Protein AF-A0A822HLX5-F1 (afdb_monomer_lite)

Secondary structure (DSSP, 8-state):
----S-S-HHHHHTT-SS--TT-S-SGGG-SS--TTT-HHHHHHHHHHHHHHHTT------------SS--S--------TTSSS--HHHHHHHHHHHHHHTT-

Foldseek 3Di:
DDDDPDLAPQCVVVVHPADHPLPDGVVVCLVPDDCVRRVSSVVVVVVVVVCVVVVNDDLDDDDDDDDDPDDDDDDDAPFVVVDPDGPVVRVVSRCPVVVVVVVD

pLDDT: mean 90.32, std 8.74, range [55.44, 97.12]

Structure (mmCIF, N/CA/C/O backbone):
data_AF-A0A822HLX5-F1
#
_entry.id   AF-A0A822HLX5-F1
#
loop_
_atom_site.group_PDB
_atom_site.id
_atom_site.type_symbol
_atom_site.label_atom_id
_atom_site.label_alt_id
_atom_site.label_comp_id
_atom_site.label_asym_id
_atom_site.label_entity_id
_atom_site.label_seq_id
_atom_site.pdbx_PDB_ins_code
_atom_site.Cartn_x
_atom_site.Cartn_y
_atom_site.Cartn_z
_atom_site.occupancy
_atom_site.B_iso_or_equiv
_atom_site.auth_seq_id
_atom_site.auth_comp_id
_atom_site.auth_asym_id
_atom_site.auth_atom_id
_atom_site.pdbx_PDB_model_num
ATOM 1 N N . PHE A 1 1 ? -14.825 1.430 2.752 1.00 89.12 1 PHE A N 1
ATOM 2 C CA . PHE A 1 1 ? -13.491 1.003 2.276 1.00 89.12 1 PHE A CA 1
ATOM 3 C C . PHE A 1 1 ? -12.865 2.103 1.434 1.00 89.12 1 PHE A C 1
ATOM 5 O O . PHE A 1 1 ? -13.598 2.832 0.773 1.00 89.12 1 PHE A O 1
ATOM 12 N N . LYS A 1 2 ? -11.538 2.250 1.476 1.00 94.06 2 LYS A N 1
ATOM 13 C CA . LYS A 1 2 ? -10.775 3.160 0.609 1.00 94.06 2 LYS A CA 1
ATOM 14 C C . LYS A 1 2 ? -9.723 2.328 -0.119 1.00 94.06 2 LYS A C 1
ATOM 16 O O . LYS A 1 2 ? -9.079 1.499 0.515 1.00 94.06 2 LYS A O 1
ATOM 21 N N . ILE A 1 3 ? -9.587 2.522 -1.428 1.00 95.31 3 ILE A N 1
ATOM 22 C CA . ILE A 1 3 ? -8.659 1.767 -2.277 1.00 95.31 3 ILE A CA 1
ATOM 23 C C . ILE A 1 3 ? -7.794 2.774 -3.028 1.00 95.31 3 ILE A C 1
ATOM 25 O O . ILE A 1 3 ? -8.319 3.685 -3.663 1.00 95.31 3 ILE A O 1
ATOM 29 N N . VAL A 1 4 ? -6.476 2.596 -2.955 1.00 96.00 4 VAL A N 1
ATOM 30 C CA . VAL A 1 4 ? -5.511 3.308 -3.797 1.00 96.00 4 VAL A CA 1
ATOM 31 C C . VAL A 1 4 ? -5.028 2.305 -4.843 1.00 96.00 4 VAL A C 1
ATOM 33 O O . VAL A 1 4 ? -4.246 1.423 -4.496 1.00 96.00 4 VAL A O 1
ATOM 36 N N . PRO A 1 5 ? -5.506 2.379 -6.099 1.00 95.75 5 PRO A N 1
ATOM 37 C CA . PRO A 1 5 ? -5.224 1.344 -7.095 1.00 95.75 5 PRO A CA 1
ATOM 38 C C . PRO A 1 5 ? -3.744 1.288 -7.491 1.00 95.75 5 PRO A C 1
ATOM 40 O O . PRO A 1 5 ? -3.263 0.250 -7.931 1.00 95.75 5 PRO A O 1
ATOM 43 N N . MET A 1 6 ? -3.015 2.397 -7.343 1.00 95.69 6 MET A N 1
ATOM 44 C CA . MET A 1 6 ? -1.607 2.485 -7.705 1.00 95.69 6 MET A CA 1
ATOM 45 C C . MET A 1 6 ? -0.894 3.539 -6.859 1.00 95.69 6 MET A C 1
ATOM 47 O O . MET A 1 6 ? -1.288 4.703 -6.843 1.00 95.69 6 MET A O 1
ATOM 51 N N . LEU A 1 7 ? 0.176 3.128 -6.174 1.00 95.75 7 LEU A N 1
ATOM 52 C CA . LEU A 1 7 ? 0.971 4.001 -5.303 1.00 95.75 7 LEU A CA 1
ATOM 53 C C . LEU A 1 7 ? 2.237 4.553 -5.987 1.00 95.75 7 LEU A C 1
ATOM 55 O O . LEU A 1 7 ? 2.748 5.592 -5.570 1.00 95.75 7 LEU A O 1
ATOM 59 N N . ASN A 1 8 ? 2.728 3.866 -7.028 1.00 96.31 8 ASN A N 1
ATOM 60 C CA . ASN A 1 8 ? 3.943 4.196 -7.790 1.00 96.31 8 ASN A CA 1
ATOM 61 C C . ASN A 1 8 ? 3.660 4.414 -9.295 1.00 96.31 8 ASN A C 1
ATOM 63 O O . ASN A 1 8 ? 4.180 3.658 -10.120 1.00 96.31 8 ASN A O 1
ATOM 67 N N . PRO A 1 9 ? 2.793 5.363 -9.688 1.00 95.88 9 PRO A N 1
ATOM 68 C CA . PRO A 1 9 ? 2.442 5.534 -11.098 1.00 95.88 9 PRO A CA 1
ATOM 69 C C . PRO A 1 9 ? 3.637 5.927 -11.969 1.00 95.88 9 PRO A C 1
ATOM 71 O O . PRO A 1 9 ? 3.781 5.430 -13.081 1.00 95.88 9 PRO A O 1
ATOM 74 N N . ASP A 1 10 ? 4.527 6.766 -11.452 1.00 95.31 10 ASP A N 1
ATOM 75 C CA . ASP A 1 10 ? 5.725 7.224 -12.143 1.00 95.31 10 ASP A CA 1
ATOM 76 C C . ASP A 1 10 ? 6.715 6.084 -12.392 1.00 95.31 10 ASP A C 1
ATOM 78 O O . ASP A 1 10 ? 7.155 5.905 -13.526 1.00 95.31 10 ASP A O 1
ATOM 82 N N . GLY A 1 11 ? 7.008 5.267 -11.372 1.00 96.56 11 GLY A N 1
ATOM 83 C CA . GLY A 1 11 ? 7.860 4.092 -11.538 1.00 96.56 11 GLY A CA 1
ATOM 84 C C . GLY A 1 11 ? 7.285 3.085 -12.539 1.00 96.56 11 GLY A C 1
ATOM 85 O O . GLY A 1 11 ? 8.027 2.560 -13.364 1.00 96.56 11 GLY A O 1
ATOM 86 N N . VAL A 1 12 ? 5.967 2.860 -12.525 1.00 96.25 12 VAL A N 1
ATOM 87 C CA . VAL A 1 12 ? 5.304 1.952 -13.479 1.00 96.25 12 VAL A CA 1
ATOM 88 C C . VAL A 1 12 ? 5.446 2.450 -14.917 1.00 96.25 12 VAL A C 1
ATOM 90 O O . VAL A 1 12 ? 5.828 1.667 -15.784 1.00 96.25 12 VAL A O 1
ATOM 93 N N . ILE A 1 13 ? 5.190 3.738 -15.173 1.00 97.12 13 ILE A N 1
ATOM 94 C CA . ILE A 1 13 ? 5.256 4.325 -16.524 1.00 97.12 13 ILE A CA 1
ATOM 95 C C . ILE A 1 13 ? 6.638 4.132 -17.159 1.00 97.12 13 ILE A C 1
ATOM 97 O O . ILE A 1 13 ? 6.729 3.848 -18.350 1.00 97.12 13 ILE A O 1
ATOM 101 N N . ILE A 1 14 ? 7.711 4.253 -16.375 1.00 97.00 14 ILE A N 1
ATOM 102 C CA . ILE A 1 14 ? 9.083 4.107 -16.882 1.00 97.00 14 ILE A CA 1
ATOM 103 C C . ILE A 1 14 ? 9.608 2.665 -16.856 1.00 97.00 14 ILE A C 1
ATOM 105 O O . ILE A 1 14 ? 10.765 2.431 -17.197 1.00 97.00 14 ILE A O 1
ATOM 109 N N . GLY A 1 15 ? 8.790 1.698 -16.432 1.00 96.25 15 GLY A N 1
ATOM 110 C CA . GLY A 1 15 ? 9.197 0.296 -16.327 1.00 96.25 15 GLY A CA 1
ATOM 111 C C . GLY A 1 15 ? 10.118 -0.004 -15.140 1.00 96.25 15 GLY A C 1
ATOM 112 O O . GLY A 1 15 ? 10.826 -1.012 -15.145 1.00 96.25 15 GLY A O 1
ATOM 113 N N . ASN A 1 16 ? 10.124 0.837 -14.103 1.00 96.44 16 ASN A N 1
ATOM 114 C CA . ASN A 1 16 ? 10.871 0.551 -12.885 1.00 96.44 16 ASN A CA 1
ATOM 115 C C . ASN A 1 16 ? 10.216 -0.582 -12.095 1.00 96.44 16 ASN A C 1
ATOM 117 O O . ASN A 1 16 ? 9.037 -0.545 -11.754 1.00 96.44 16 ASN A O 1
ATOM 121 N N . TYR A 1 17 ? 11.043 -1.542 -11.687 1.00 93.25 17 TYR A N 1
ATOM 122 C CA . TYR A 1 17 ? 10.597 -2.678 -10.884 1.00 93.25 17 TYR A CA 1
ATOM 123 C C . TYR A 1 17 ? 10.218 -2.307 -9.436 1.00 93.25 17 TYR A C 1
ATOM 125 O O . TYR A 1 17 ? 9.279 -2.872 -8.883 1.00 93.25 17 TYR A O 1
ATOM 133 N N . ARG A 1 18 ? 10.962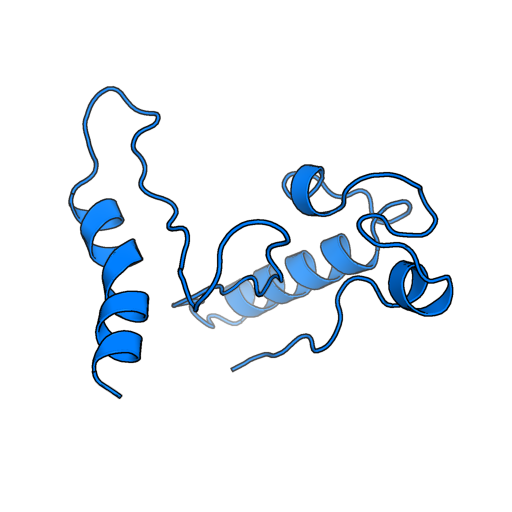 -1.395 -8.786 1.00 95.19 18 ARG A N 1
ATOM 134 C CA . ARG A 1 18 ? 10.871 -1.175 -7.323 1.00 95.19 18 ARG A CA 1
ATOM 135 C C . ARG A 1 18 ? 10.669 0.274 -6.895 1.00 95.19 18 ARG A C 1
ATOM 137 O O . ARG A 1 18 ? 9.935 0.529 -5.945 1.00 95.19 18 ARG A O 1
ATOM 144 N N . CYS A 1 19 ? 11.363 1.209 -7.536 1.00 95.44 19 CYS A N 1
ATOM 145 C CA . CYS A 1 19 ? 11.448 2.590 -7.067 1.00 95.44 19 CYS A CA 1
ATOM 146 C C . CYS A 1 19 ? 10.669 3.562 -7.975 1.00 95.44 19 CYS A C 1
ATOM 148 O O . CYS A 1 19 ? 10.574 3.319 -9.180 1.00 95.44 19 CYS A O 1
ATOM 150 N N . PRO A 1 20 ? 10.152 4.675 -7.423 1.00 94.50 20 PRO A N 1
ATOM 151 C CA . PRO A 1 20 ? 9.698 5.836 -8.192 1.00 94.50 20 PRO A CA 1
ATOM 152 C C . PRO A 1 20 ? 10.879 6.537 -8.886 1.00 94.50 20 PRO A C 1
ATOM 154 O O . PRO A 1 20 ? 12.039 6.135 -8.728 1.00 94.50 20 PRO A O 1
ATOM 157 N N . LEU A 1 21 ? 10.607 7.636 -9.592 1.00 93.88 21 LEU A N 1
ATOM 158 C CA . LEU A 1 21 ? 11.614 8.455 -10.287 1.00 93.88 21 LEU A CA 1
ATOM 159 C C . LEU A 1 21 ? 12.711 9.003 -9.368 1.00 93.88 21 LEU A C 1
ATOM 161 O O . LEU A 1 21 ? 13.817 9.288 -9.815 1.00 93.88 21 LEU A O 1
ATOM 165 N N . THR A 1 22 ? 12.440 9.116 -8.068 1.00 92.44 22 THR A N 1
ATOM 166 C CA . THR A 1 22 ? 13.443 9.550 -7.084 1.00 92.44 22 THR A CA 1
ATOM 167 C C . THR A 1 22 ? 14.503 8.487 -6.781 1.00 92.44 22 THR A C 1
ATOM 169 O O . THR A 1 22 ? 15.443 8.762 -6.034 1.00 92.44 22 THR A O 1
ATOM 172 N N . GLY A 1 23 ? 14.354 7.266 -7.309 1.00 94.00 23 GLY A N 1
ATOM 173 C CA . GLY A 1 23 ? 15.304 6.163 -7.142 1.00 94.00 23 GLY A CA 1
ATOM 174 C C . GLY A 1 23 ? 15.335 5.552 -5.737 1.00 94.00 23 GLY A C 1
ATOM 175 O O . GLY A 1 23 ? 16.112 4.633 -5.483 1.00 94.00 23 GLY A O 1
ATOM 176 N N . LYS A 1 24 ? 14.491 6.023 -4.811 1.00 93.81 24 LYS A N 1
ATOM 177 C CA . LYS A 1 24 ? 14.458 5.567 -3.415 1.00 93.81 24 LYS A CA 1
ATOM 178 C C . LYS A 1 24 ? 13.221 4.729 -3.128 1.00 93.81 24 LYS A C 1
ATOM 180 O O . LYS A 1 24 ? 12.111 5.106 -3.480 1.00 93.81 24 LYS A O 1
ATOM 185 N N . ASP A 1 25 ? 13.411 3.622 -2.420 1.00 94.12 25 ASP A N 1
ATOM 186 C CA . ASP A 1 25 ? 12.330 2.710 -2.045 1.00 94.12 25 ASP A CA 1
ATOM 187 C C . ASP A 1 25 ? 11.300 3.404 -1.136 1.00 94.12 25 ASP A C 1
ATOM 189 O O . ASP A 1 25 ? 11.611 3.822 -0.015 1.00 94.12 25 ASP A O 1
ATOM 193 N N . MET A 1 26 ? 10.059 3.506 -1.612 1.00 93.19 26 MET A N 1
ATOM 194 C CA . MET A 1 26 ? 8.964 4.150 -0.886 1.00 93.19 26 MET A CA 1
ATOM 195 C C . MET A 1 26 ? 8.561 3.402 0.385 1.00 93.19 26 MET A C 1
ATOM 197 O O . MET A 1 26 ? 8.297 4.039 1.406 1.00 93.19 26 MET A O 1
ATOM 201 N N . ASN A 1 27 ? 8.566 2.067 0.361 1.00 93.62 27 ASN A N 1
ATOM 202 C CA . ASN A 1 27 ? 8.181 1.246 1.509 1.00 93.62 27 ASN A CA 1
ATOM 203 C C . ASN A 1 27 ? 9.225 1.349 2.638 1.00 93.62 27 ASN A C 1
ATOM 205 O O . ASN A 1 27 ? 8.913 1.243 3.821 1.00 93.62 27 ASN A O 1
ATOM 209 N N . ARG A 1 28 ? 10.485 1.652 2.300 1.00 93.75 28 ARG A N 1
ATOM 210 C CA . ARG A 1 28 ? 11.539 1.959 3.290 1.00 93.75 28 ARG A CA 1
ATOM 211 C C . ARG A 1 28 ? 11.494 3.395 3.819 1.00 93.75 28 ARG A C 1
ATOM 213 O O . ARG A 1 28 ? 12.137 3.689 4.821 1.00 93.75 28 ARG A O 1
ATOM 220 N N . ASN A 1 29 ? 10.712 4.274 3.195 1.00 92.25 29 ASN A N 1
ATOM 221 C CA . ASN A 1 29 ? 10.552 5.679 3.584 1.00 92.25 29 ASN A CA 1
ATOM 222 C C . ASN A 1 29 ? 9.131 6.001 4.088 1.00 92.25 29 ASN A C 1
ATOM 224 O O . ASN A 1 29 ? 8.738 7.164 4.173 1.00 92.25 29 ASN A O 1
ATOM 228 N N . PHE A 1 30 ? 8.370 4.976 4.481 1.00 92.19 30 PHE A N 1
ATOM 229 C CA . PHE A 1 30 ? 6.982 5.118 4.918 1.00 92.19 30 PHE A CA 1
ATOM 230 C C . PHE A 1 30 ? 6.822 5.804 6.287 1.00 92.19 30 PHE A C 1
ATOM 232 O O . PHE A 1 30 ? 5.822 6.478 6.547 1.00 92.19 30 PHE A O 1
ATOM 239 N N . ARG A 1 31 ? 7.799 5.668 7.196 1.00 90.81 31 ARG A N 1
ATOM 240 C CA . ARG A 1 31 ? 7.692 6.208 8.566 1.00 90.81 31 ARG A CA 1
ATOM 241 C C . ARG A 1 31 ? 7.628 7.739 8.580 1.00 90.81 31 ARG A C 1
ATOM 243 O O . ARG A 1 31 ? 6.724 8.299 9.196 1.00 90.81 31 ARG A O 1
ATOM 250 N N . HIS A 1 32 ? 8.515 8.399 7.839 1.00 90.62 32 HIS A N 1
ATOM 251 C CA . HIS A 1 32 ? 8.612 9.861 7.774 1.00 90.62 32 HIS A CA 1
ATOM 252 C C . HIS A 1 32 ? 8.755 10.332 6.314 1.00 90.62 32 HIS A C 1
ATOM 254 O O . HIS A 1 32 ? 9.839 10.763 5.908 1.00 90.62 32 HIS A O 1
ATOM 260 N N . PRO A 1 33 ? 7.694 10.223 5.491 1.00 91.88 33 PRO A N 1
ATOM 261 C CA . PRO A 1 33 ? 7.775 10.600 4.089 1.00 91.88 33 PRO A CA 1
ATOM 262 C C . PRO A 1 33 ? 7.890 12.120 3.962 1.00 91.88 33 PRO A C 1
ATOM 264 O O . PRO A 1 33 ? 7.153 12.877 4.594 1.00 91.88 33 PRO A O 1
ATOM 267 N N . ARG A 1 34 ? 8.803 12.579 3.106 1.00 92.44 34 ARG A N 1
ATOM 268 C CA . ARG A 1 34 ? 8.908 13.993 2.729 1.00 92.44 34 ARG A CA 1
ATOM 269 C C . ARG A 1 34 ? 7.983 14.257 1.548 1.00 92.44 34 ARG A C 1
ATOM 271 O O . ARG A 1 34 ? 8.129 13.588 0.527 1.00 92.44 34 ARG A O 1
ATOM 278 N N . LYS A 1 35 ? 7.088 15.247 1.651 1.00 94.62 35 LYS A N 1
ATOM 279 C CA . LYS A 1 35 ? 6.097 15.579 0.607 1.00 94.62 35 LYS A CA 1
ATOM 280 C C . LYS A 1 35 ? 6.733 15.799 -0.771 1.00 94.62 35 LYS A C 1
ATOM 282 O O . LYS A 1 35 ? 6.171 15.378 -1.771 1.00 94.62 35 LYS A O 1
ATOM 287 N N . GLN A 1 36 ? 7.915 16.413 -0.820 1.00 92.50 36 GLN A N 1
ATOM 288 C CA . GLN A 1 36 ? 8.626 16.708 -2.067 1.00 92.50 36 GLN A CA 1
ATOM 289 C C . GLN A 1 36 ? 9.225 15.457 -2.730 1.00 92.50 36 GLN A C 1
ATOM 291 O O . GLN A 1 36 ? 9.355 15.419 -3.946 1.00 92.50 36 GLN A O 1
ATOM 296 N N . THR A 1 37 ? 9.618 14.445 -1.949 1.00 92.19 37 THR A N 1
ATOM 297 C CA . THR A 1 37 ? 10.306 13.243 -2.461 1.00 92.19 37 THR A CA 1
ATOM 298 C C . THR A 1 37 ? 9.360 12.057 -2.635 1.00 92.19 37 THR A C 1
ATOM 300 O O . THR A 1 37 ? 9.534 11.263 -3.552 1.00 92.19 37 THR A O 1
ATOM 303 N N . PHE A 1 38 ? 8.366 11.924 -1.757 1.00 95.06 38 PHE A N 1
ATOM 304 C CA . PHE A 1 38 ? 7.405 10.820 -1.747 1.00 95.06 38 PHE A CA 1
ATOM 305 C C . PHE A 1 38 ? 5.974 11.361 -1.601 1.00 95.06 38 PHE A C 1
ATOM 307 O O . PHE A 1 38 ? 5.326 11.115 -0.577 1.00 95.06 38 PHE A O 1
ATOM 314 N N . PRO A 1 39 ? 5.474 12.129 -2.589 1.00 95.38 39 PRO A N 1
ATOM 315 C CA . PRO A 1 39 ? 4.161 12.766 -2.504 1.00 95.38 39 PRO A CA 1
ATOM 316 C C . PRO A 1 39 ? 3.028 11.745 -2.352 1.00 95.38 39 PRO A C 1
ATOM 318 O O . PRO A 1 39 ? 2.119 11.963 -1.555 1.00 95.38 39 PRO A O 1
ATOM 321 N N . THR A 1 40 ? 3.101 10.604 -3.042 1.00 96.06 40 THR A N 1
ATOM 322 C CA . THR A 1 40 ? 2.069 9.554 -2.990 1.00 96.06 40 THR A CA 1
ATOM 323 C C . THR A 1 40 ? 1.941 8.951 -1.591 1.00 96.06 40 THR A C 1
ATOM 325 O O . THR A 1 40 ? 0.844 8.909 -1.037 1.00 96.06 40 THR A O 1
ATOM 328 N N . ILE A 1 41 ? 3.062 8.583 -0.963 1.00 96.31 41 ILE A N 1
ATOM 329 C CA . ILE A 1 41 ? 3.095 8.078 0.419 1.00 96.31 41 ILE A CA 1
ATOM 330 C C . ILE A 1 41 ? 2.635 9.146 1.412 1.00 96.31 41 ILE A C 1
ATOM 332 O O . ILE A 1 41 ? 1.863 8.853 2.325 1.00 96.31 41 ILE A O 1
ATOM 336 N N . TYR A 1 42 ? 3.087 10.391 1.235 1.00 96.94 42 TYR A N 1
ATOM 337 C CA . TYR A 1 42 ? 2.694 11.501 2.099 1.00 96.94 42 TYR A CA 1
ATOM 338 C C . TYR A 1 42 ? 1.171 11.701 2.093 1.00 96.94 42 TYR A C 1
ATOM 340 O O . TYR A 1 42 ? 0.550 11.714 3.154 1.00 96.94 42 TYR A O 1
ATOM 348 N N . HIS A 1 43 ? 0.557 11.785 0.910 1.00 96.94 43 HIS A N 1
ATOM 349 C CA . HIS A 1 43 ? -0.888 11.981 0.781 1.00 96.94 43 HIS A CA 1
ATOM 350 C C . HIS A 1 43 ? -1.704 10.752 1.201 1.00 96.94 43 HIS A C 1
ATOM 352 O O . HIS A 1 43 ? -2.776 10.910 1.778 1.00 96.94 43 HIS A O 1
ATOM 358 N N . MET A 1 44 ? -1.186 9.537 1.008 1.00 96.19 44 MET A N 1
ATOM 359 C CA . MET A 1 44 ? -1.818 8.319 1.525 1.00 96.19 44 MET A CA 1
ATOM 360 C C . MET A 1 44 ? -1.871 8.320 3.063 1.00 96.19 44 MET A C 1
ATOM 362 O O . MET A 1 44 ? -2.903 7.996 3.648 1.00 96.19 44 MET A O 1
ATOM 366 N N . LYS A 1 45 ? -0.789 8.736 3.737 1.00 95.44 45 LYS A N 1
ATOM 367 C CA . LYS A 1 45 ? -0.788 8.885 5.203 1.00 95.44 45 LYS A CA 1
ATOM 368 C C . LYS A 1 45 ? -1.688 10.022 5.671 1.00 95.44 45 LYS A C 1
ATOM 370 O O . LYS A 1 45 ? -2.349 9.865 6.691 1.00 95.44 45 LYS A O 1
ATOM 375 N N . GLN A 1 46 ? -1.732 11.129 4.930 1.00 96.00 46 GLN A N 1
ATOM 376 C CA . GLN A 1 46 ? -2.650 12.231 5.211 1.00 96.00 46 GLN A CA 1
ATOM 377 C C . GLN A 1 46 ? -4.106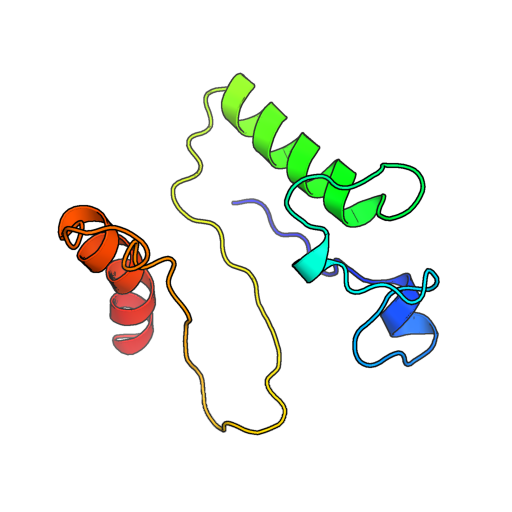 11.746 5.172 1.00 96.00 46 GLN A C 1
ATOM 379 O O . GLN A 1 46 ? -4.841 11.971 6.125 1.00 96.00 46 GLN A O 1
ATOM 384 N N . LEU A 1 47 ? -4.482 10.970 4.148 1.00 95.62 47 LEU A N 1
ATOM 385 C CA . LEU A 1 47 ? -5.801 10.340 4.062 1.00 95.62 47 LEU A CA 1
ATOM 386 C C . LEU A 1 47 ? -6.102 9.469 5.291 1.00 95.62 47 LEU A C 1
ATOM 388 O O . LEU A 1 47 ? -7.186 9.572 5.854 1.00 95.62 47 LEU A O 1
ATOM 392 N N . MET A 1 48 ? -5.159 8.630 5.736 1.00 95.00 48 MET A N 1
ATOM 393 C CA . MET A 1 48 ? -5.351 7.818 6.948 1.00 95.00 48 MET A CA 1
ATOM 394 C C . MET A 1 48 ? -5.567 8.678 8.199 1.00 95.00 48 MET A C 1
ATOM 396 O O . MET A 1 48 ? -6.416 8.354 9.024 1.00 95.00 48 MET A O 1
ATOM 400 N N . GLN A 1 49 ? -4.811 9.768 8.343 1.00 94.69 49 GLN A N 1
ATOM 401 C CA . GLN A 1 49 ? -4.953 10.690 9.471 1.00 94.69 49 GLN A CA 1
ATOM 402 C C . GLN A 1 49 ? -6.294 11.422 9.443 1.00 94.69 49 GLN A C 1
ATOM 404 O O . GLN A 1 49 ? -6.912 11.594 10.489 1.00 94.69 49 GLN A O 1
ATOM 409 N N . ASP A 1 50 ? -6.749 11.849 8.268 1.00 95.94 50 ASP A N 1
ATOM 410 C CA . ASP A 1 50 ? -8.011 12.573 8.133 1.00 95.94 50 ASP A CA 1
ATOM 411 C C . ASP A 1 50 ? -9.207 11.653 8.405 1.00 95.94 50 ASP A C 1
ATOM 413 O O . ASP A 1 50 ? -10.098 12.031 9.160 1.00 95.94 50 ASP A O 1
ATOM 417 N N . LEU A 1 51 ? -9.150 10.393 7.956 1.00 95.06 5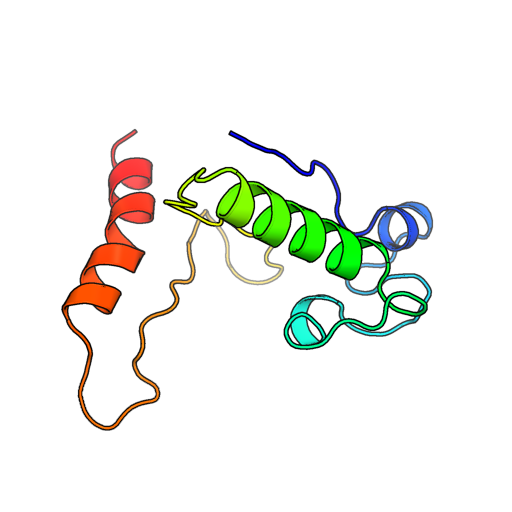1 LEU A N 1
ATOM 418 C CA . LEU A 1 51 ? -10.137 9.373 8.333 1.00 95.06 51 LEU A CA 1
ATOM 419 C C . LEU A 1 51 ? -10.217 9.180 9.852 1.00 95.06 51 LEU A C 1
ATOM 421 O O . LEU A 1 51 ? -11.308 9.136 10.412 1.00 95.06 51 LEU A O 1
ATOM 425 N N . GLN A 1 52 ? -9.072 9.111 10.535 1.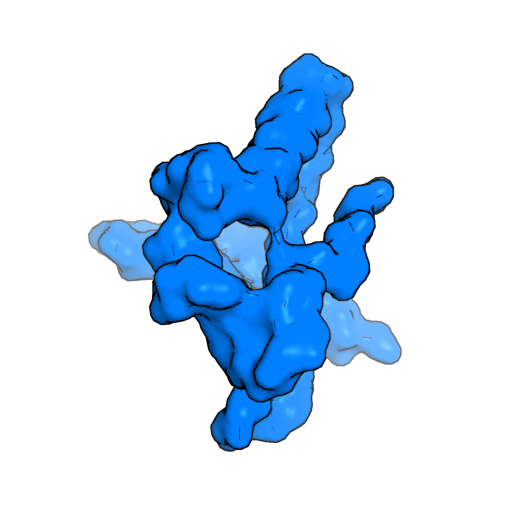00 93.38 52 GLN A N 1
ATOM 426 C CA . GLN A 1 52 ? -9.056 8.985 11.994 1.00 93.38 52 GLN A CA 1
ATOM 427 C C . GLN A 1 52 ? -9.662 10.210 12.694 1.00 93.38 52 GLN A C 1
ATOM 429 O O . GLN A 1 52 ? -10.381 10.048 13.680 1.00 93.38 52 GLN A O 1
ATOM 434 N N . LYS A 1 53 ? -9.413 11.428 12.191 1.00 95.62 53 LYS A N 1
ATOM 435 C CA . LYS A 1 53 ? -10.014 12.665 12.731 1.00 95.62 53 LYS A CA 1
ATOM 436 C C . LYS A 1 53 ? -11.528 12.704 12.540 1.00 95.62 53 LYS A C 1
ATOM 438 O O . LYS A 1 53 ? -12.234 13.173 13.424 1.00 95.62 53 LYS A O 1
ATOM 443 N N . GLU A 1 54 ? -12.014 12.181 11.421 1.00 94.69 54 GLU A N 1
ATOM 444 C CA . GLU A 1 54 ? -13.441 12.013 11.117 1.00 94.69 54 GLU A CA 1
ATOM 445 C C . GLU A 1 54 ? -14.085 10.839 11.886 1.00 94.69 54 GLU A C 1
ATOM 447 O O . GLU A 1 54 ? -15.212 10.449 11.600 1.00 94.69 54 GLU A O 1
ATOM 452 N N . GLN A 1 55 ? -13.384 10.267 12.875 1.00 90.94 55 GLN A N 1
ATOM 453 C CA . GLN A 1 55 ? -13.820 9.120 13.680 1.00 90.94 55 GLN A CA 1
ATOM 454 C C . GLN A 1 55 ? -14.087 7.842 12.867 1.00 90.94 55 GLN A C 1
ATOM 456 O O . GLN A 1 55 ? -14.795 6.940 13.319 1.00 90.94 55 GLN A O 1
ATOM 461 N N . HIS A 1 56 ? -13.474 7.712 11.689 1.00 90.75 56 HIS A N 1
ATOM 462 C CA . HIS A 1 56 ? -13.447 6.457 10.949 1.00 90.75 56 HIS A CA 1
ATOM 463 C C . HIS A 1 56 ? -12.299 5.577 11.453 1.00 90.75 56 HIS A C 1
ATOM 465 O O . HIS A 1 56 ? -11.128 5.787 11.122 1.00 90.75 56 HIS A O 1
ATOM 471 N N . GLU A 1 57 ? -12.638 4.558 12.244 1.00 92.50 57 GLU A N 1
ATOM 472 C CA . GLU A 1 57 ? -11.672 3.562 12.703 1.00 92.50 57 GLU A CA 1
ATOM 473 C C . GLU A 1 57 ? -11.098 2.759 11.522 1.00 92.50 57 GLU A C 1
ATOM 475 O O . GLU A 1 57 ? -11.823 2.200 10.693 1.00 92.50 57 GLU A O 1
ATOM 480 N N . ILE A 1 58 ? -9.767 2.683 11.449 1.00 91.56 58 ILE A N 1
ATOM 481 C CA . ILE A 1 58 ? -9.060 1.864 10.461 1.00 91.56 58 ILE A CA 1
ATOM 482 C C . ILE A 1 58 ? -8.860 0.470 11.056 1.00 91.56 58 ILE A C 1
ATOM 484 O O . ILE A 1 58 ? -7.873 0.215 11.739 1.00 91.56 58 ILE A O 1
ATOM 488 N N . LEU A 1 59 ? -9.798 -0.435 10.772 1.00 90.94 59 LEU A N 1
ATOM 489 C CA . LEU A 1 59 ? -9.761 -1.820 11.263 1.00 90.94 59 LEU A CA 1
ATOM 490 C C . LEU A 1 59 ? -8.645 -2.661 10.625 1.00 90.94 59 LEU A C 1
ATOM 492 O O . LEU A 1 59 ? -8.116 -3.574 11.250 1.00 90.94 59 LEU A O 1
ATOM 496 N N . ALA A 1 60 ? -8.304 -2.377 9.367 1.00 90.62 60 ALA A N 1
ATOM 497 C CA . ALA A 1 60 ? -7.270 -3.095 8.635 1.00 90.62 60 ALA A CA 1
ATOM 498 C C . ALA A 1 60 ? -6.583 -2.184 7.614 1.00 90.62 60 ALA A C 1
ATOM 500 O O . ALA A 1 60 ? -7.224 -1.363 6.954 1.00 90.62 60 ALA A O 1
ATOM 501 N N . PHE A 1 61 ? -5.278 -2.384 7.452 1.00 92.69 61 PHE A N 1
ATOM 502 C CA . PHE A 1 61 ? -4.469 -1.794 6.393 1.00 92.69 61 PHE A CA 1
ATOM 503 C C . PHE A 1 61 ? -3.778 -2.927 5.635 1.00 92.69 61 PHE A C 1
ATOM 505 O O . PHE A 1 61 ? -3.080 -3.737 6.241 1.00 92.69 61 PHE A O 1
ATOM 512 N N . CYS A 1 62 ? -4.005 -3.002 4.326 1.00 93.81 62 CYS A N 1
ATOM 513 C CA . CYS A 1 62 ? -3.445 -4.042 3.468 1.00 93.81 62 CYS A CA 1
ATOM 514 C C . CYS A 1 62 ? -2.526 -3.402 2.431 1.00 93.81 62 CYS A C 1
ATOM 516 O O . CYS A 1 62 ? -2.959 -2.528 1.681 1.00 93.81 62 CYS A O 1
ATOM 518 N N . ASP A 1 63 ? -1.283 -3.870 2.380 1.00 95.12 63 ASP A N 1
ATOM 519 C CA . ASP A 1 63 ? -0.292 -3.467 1.387 1.00 95.12 63 ASP A CA 1
ATOM 520 C C . ASP A 1 63 ? -0.046 -4.637 0.425 1.00 95.12 63 ASP A C 1
ATOM 522 O O . ASP A 1 63 ? 0.440 -5.696 0.828 1.00 95.12 63 ASP A O 1
ATOM 526 N N . LEU A 1 64 ? -0.453 -4.475 -0.835 1.00 95.00 64 LEU A N 1
ATOM 527 C CA . LEU A 1 64 ? -0.469 -5.551 -1.827 1.00 95.00 64 LEU A CA 1
ATOM 528 C C . LEU A 1 64 ? 0.784 -5.490 -2.701 1.00 95.00 64 LEU A C 1
ATOM 530 O O . LEU A 1 64 ? 1.038 -4.487 -3.364 1.00 95.00 64 LEU A O 1
ATOM 534 N N . HIS A 1 65 ? 1.542 -6.587 -2.736 1.00 95.50 65 HIS A N 1
ATOM 535 C CA . HIS A 1 65 ? 2.804 -6.681 -3.474 1.00 95.50 65 HIS A CA 1
ATOM 536 C C . HIS A 1 65 ? 2.903 -7.969 -4.278 1.00 95.50 65 HIS A C 1
ATOM 538 O O . HIS A 1 65 ? 2.429 -9.024 -3.860 1.00 95.50 65 HIS A O 1
ATOM 544 N N . GLY A 1 66 ? 3.618 -7.892 -5.399 1.00 94.25 66 GLY A N 1
ATOM 545 C CA . GLY A 1 66 ? 4.169 -9.067 -6.063 1.00 94.25 66 GLY A CA 1
ATOM 546 C C . GLY A 1 66 ? 5.464 -9.518 -5.387 1.00 94.25 66 GLY A C 1
ATOM 547 O O . GLY A 1 66 ? 6.233 -8.704 -4.873 1.00 94.25 66 GLY A O 1
ATOM 548 N N . HIS A 1 67 ? 5.739 -10.821 -5.411 1.00 94.94 67 HIS A N 1
ATOM 549 C CA . HIS A 1 67 ? 6.976 -11.380 -4.875 1.00 94.94 67 HIS A CA 1
ATOM 550 C C . HIS A 1 67 ? 7.703 -12.192 -5.944 1.00 94.94 67 HIS A C 1
ATOM 552 O O . HIS A 1 67 ? 7.144 -13.115 -6.521 1.00 94.94 67 HIS A O 1
ATOM 558 N N . SER A 1 68 ? 8.978 -11.887 -6.182 1.00 92.69 68 SER A N 1
ATOM 559 C CA . SER A 1 68 ? 9.737 -12.476 -7.294 1.00 92.69 68 SER A CA 1
ATOM 560 C C . SER A 1 68 ? 10.195 -13.921 -7.070 1.00 92.69 68 SER A C 1
ATOM 562 O O . SER A 1 68 ? 10.538 -14.604 -8.026 1.00 92.69 68 SER A O 1
ATOM 564 N N . ARG A 1 69 ? 10.248 -14.388 -5.813 1.00 93.56 69 ARG A N 1
ATOM 565 C CA . ARG A 1 69 ? 10.840 -15.698 -5.454 1.00 93.56 69 ARG A CA 1
ATOM 566 C C . ARG A 1 69 ? 9.880 -16.748 -4.898 1.00 93.56 69 ARG A C 1
ATOM 568 O O . ARG A 1 69 ? 10.225 -17.921 -4.894 1.00 93.56 69 ARG A O 1
ATOM 575 N N . LYS A 1 70 ? 8.744 -16.338 -4.337 1.00 94.81 70 LYS A N 1
ATOM 576 C CA . LYS A 1 70 ? 7.813 -17.238 -3.642 1.00 94.81 70 LYS A CA 1
ATOM 577 C C . LYS A 1 70 ? 6.562 -17.316 -4.497 1.00 94.81 70 LYS A C 1
ATOM 579 O O . LYS A 1 70 ? 6.034 -16.270 -4.861 1.00 94.81 70 LYS A O 1
ATOM 584 N N . SER A 1 71 ? 6.133 -18.529 -4.818 1.00 92.81 71 SER A N 1
ATOM 585 C CA . SER A 1 71 ? 4.866 -18.786 -5.496 1.00 92.81 71 SER A CA 1
ATOM 586 C C . SER A 1 71 ? 3.700 -18.753 -4.503 1.00 92.81 71 SER A C 1
ATOM 588 O O . SER A 1 71 ? 3.906 -18.852 -3.291 1.00 92.81 71 SER A O 1
ATOM 590 N N . ASN A 1 72 ? 2.478 -18.694 -5.037 1.00 92.94 72 ASN A N 1
ATOM 591 C CA . ASN A 1 72 ? 1.209 -18.644 -4.299 1.00 92.94 72 ASN A CA 1
ATOM 592 C C . ASN A 1 72 ? 0.962 -17.324 -3.547 1.00 92.94 72 ASN A C 1
ATOM 594 O O . ASN A 1 72 ? 1.739 -16.374 -3.627 1.00 92.94 72 ASN A O 1
ATOM 598 N N . VAL A 1 73 ? -0.172 -17.270 -2.846 1.00 91.94 73 VAL A N 1
ATOM 599 C CA . VAL A 1 73 ? -0.611 -16.124 -2.046 1.00 91.94 73 VAL A CA 1
ATOM 600 C C . VAL A 1 73 ? -0.180 -16.327 -0.597 1.00 91.94 73 VAL A C 1
ATOM 602 O O . VAL A 1 73 ? -0.377 -17.395 -0.021 1.00 91.94 73 VAL A O 1
ATOM 605 N N . PHE A 1 74 ? 0.408 -15.296 -0.001 1.00 92.31 74 PHE A N 1
ATOM 606 C CA . PHE A 1 74 ? 0.811 -15.282 1.401 1.00 92.31 74 PHE A CA 1
ATOM 607 C C . PHE A 1 74 ? 0.711 -13.863 1.960 1.00 92.31 74 PHE A C 1
ATOM 609 O O . PHE A 1 74 ? 0.713 -12.887 1.211 1.00 92.31 74 PHE A O 1
ATOM 616 N N . ALA A 1 75 ? 0.649 -13.757 3.286 1.00 91.62 75 ALA A N 1
ATOM 617 C CA . ALA A 1 75 ? 0.565 -12.491 4.002 1.00 91.62 75 ALA A CA 1
ATOM 618 C C . ALA A 1 75 ? 1.721 -12.357 5.000 1.00 91.62 75 ALA A C 1
ATOM 620 O O . ALA A 1 75 ? 2.152 -13.343 5.601 1.00 91.62 75 ALA A O 1
ATOM 621 N N . TYR A 1 76 ? 2.196 -11.127 5.186 1.00 90.00 76 TYR A N 1
ATOM 622 C CA . TYR A 1 76 ? 3.114 -10.762 6.260 1.00 90.00 76 TYR A CA 1
ATOM 623 C C . TYR A 1 76 ? 2.353 -9.914 7.280 1.00 90.00 76 TYR A C 1
ATOM 625 O O . TYR A 1 76 ? 1.721 -8.927 6.908 1.00 90.00 76 TYR A O 1
ATOM 633 N N . GLY A 1 77 ? 2.388 -10.323 8.547 1.00 88.19 77 GLY A N 1
ATOM 634 C CA . GLY A 1 77 ? 1.768 -9.607 9.659 1.00 88.19 77 GLY A CA 1
ATOM 635 C C . GLY A 1 77 ? 2.772 -8.751 10.424 1.00 88.19 77 GLY A C 1
ATOM 636 O O . GLY A 1 77 ? 3.974 -9.019 10.412 1.00 88.19 77 GLY A O 1
ATOM 637 N N . CYS A 1 78 ? 2.266 -7.740 11.126 1.00 84.69 78 CYS A N 1
ATOM 638 C CA . CYS A 1 78 ? 3.031 -6.988 12.117 1.00 84.69 78 CYS A CA 1
ATOM 639 C C . CYS A 1 78 ? 2.974 -7.727 13.459 1.00 84.69 78 CYS A C 1
ATOM 641 O O . CYS A 1 78 ? 2.339 -7.267 14.408 1.00 84.69 78 CYS A O 1
ATOM 643 N N . ASP A 1 79 ? 3.593 -8.902 13.518 1.00 70.75 79 ASP A N 1
ATOM 644 C CA . ASP A 1 79 ? 3.734 -9.632 14.771 1.00 70.75 79 ASP A CA 1
ATOM 645 C C . ASP A 1 79 ? 4.754 -8.851 15.609 1.00 70.75 79 ASP A C 1
ATOM 647 O O . ASP A 1 79 ? 5.901 -8.712 15.192 1.00 70.75 79 ASP A O 1
ATOM 651 N N . GLY A 1 80 ? 4.341 -8.268 16.740 1.00 63.34 80 GLY A N 1
ATOM 652 C CA . GLY A 1 80 ? 5.163 -7.405 17.610 1.00 63.34 80 GLY A CA 1
ATOM 653 C C . GLY A 1 80 ? 6.332 -8.115 18.313 1.00 63.34 80 GLY A C 1
ATOM 654 O O . GLY A 1 80 ? 6.634 -7.819 19.464 1.00 63.34 80 GLY A O 1
ATOM 655 N N . CYS A 1 81 ? 6.967 -9.070 17.639 1.00 55.44 81 CYS A N 1
ATOM 656 C CA . CYS A 1 81 ? 8.035 -9.948 18.103 1.00 55.44 81 CYS A CA 1
ATOM 657 C C . CYS A 1 81 ? 9.363 -9.229 18.371 1.00 55.44 81 CYS A C 1
ATOM 659 O O . CYS A 1 81 ? 10.296 -9.861 18.850 1.00 55.44 81 CYS A O 1
ATOM 661 N N . ASP A 1 82 ? 9.467 -7.935 18.062 1.00 59.84 82 ASP A N 1
ATOM 662 C CA . ASP A 1 82 ? 10.687 -7.148 18.277 1.00 59.84 82 ASP A CA 1
ATOM 663 C C . ASP A 1 82 ? 10.891 -6.751 19.759 1.00 59.84 82 ASP A C 1
ATOM 665 O O . ASP A 1 82 ? 11.900 -6.135 20.104 1.00 59.84 82 ASP A O 1
ATOM 669 N N . GLY A 1 83 ? 9.939 -7.081 20.644 1.00 63.97 83 GLY A N 1
ATOM 670 C CA . GLY A 1 83 ? 9.994 -6.820 22.087 1.00 63.97 83 GLY A CA 1
ATOM 671 C C . GLY A 1 83 ? 10.293 -8.063 22.948 1.00 63.97 83 GLY A C 1
ATOM 672 O O . GLY A 1 83 ? 10.122 -9.193 22.497 1.00 63.97 83 GLY A O 1
ATOM 673 N N . PRO A 1 84 ? 10.696 -7.881 24.224 1.00 61.94 84 PRO A N 1
ATOM 674 C CA . PRO A 1 84 ? 11.103 -8.972 25.121 1.00 61.94 84 PRO A CA 1
ATOM 675 C C . PRO A 1 84 ? 9.966 -9.920 25.541 1.00 61.94 84 PRO A C 1
ATOM 677 O O . PRO A 1 84 ? 10.243 -10.986 26.086 1.00 61.94 84 PRO A O 1
ATOM 680 N N . GLN A 1 85 ? 8.701 -9.558 25.303 1.00 64.56 85 GLN A N 1
ATOM 681 C CA . GLN A 1 85 ? 7.550 -10.438 25.508 1.00 64.56 85 GLN A CA 1
ATOM 682 C C . GLN A 1 85 ? 6.649 -10.428 24.267 1.00 64.56 85 GLN A C 1
ATOM 684 O O . GLN A 1 85 ? 6.337 -9.349 23.759 1.00 64.56 85 GLN A O 1
ATOM 689 N N . PRO A 1 86 ? 6.208 -11.602 23.784 1.00 67.06 86 PRO A N 1
ATOM 690 C CA . PRO A 1 86 ? 5.312 -11.681 22.641 1.00 67.06 86 PRO A CA 1
ATOM 691 C C . PRO A 1 86 ? 3.922 -11.150 23.013 1.00 67.06 86 PRO A C 1
ATOM 693 O O . PRO A 1 86 ? 3.242 -11.697 23.882 1.00 67.06 86 PRO A O 1
ATOM 696 N N . ASP A 1 87 ? 3.476 -10.101 22.322 1.00 81.44 87 ASP A N 1
ATOM 697 C CA . ASP A 1 87 ? 2.098 -9.622 22.420 1.00 81.44 87 ASP A CA 1
ATOM 698 C C . ASP A 1 87 ? 1.158 -10.591 21.686 1.00 81.44 87 ASP A C 1
ATOM 700 O O . ASP A 1 87 ? 0.975 -10.532 20.465 1.00 81.44 87 ASP A O 1
ATOM 704 N N . MET A 1 88 ? 0.552 -11.494 22.458 1.00 81.88 88 MET A N 1
ATOM 705 C CA . MET A 1 88 ? -0.381 -12.500 21.951 1.00 81.88 88 MET A CA 1
ATOM 706 C C . MET A 1 88 ? -1.605 -11.876 21.264 1.00 81.88 88 MET A C 1
ATOM 708 O O . MET A 1 88 ? -2.134 -12.447 20.310 1.00 81.88 88 MET A O 1
ATOM 712 N N . LYS A 1 89 ? -2.056 -10.693 21.702 1.00 83.75 89 LYS A N 1
ATOM 713 C CA . LYS A 1 89 ? -3.214 -10.023 21.099 1.00 83.75 89 LYS A CA 1
ATOM 714 C C . LYS A 1 89 ? -2.883 -9.561 19.683 1.00 83.75 89 LYS A C 1
ATOM 716 O O . LYS A 1 89 ? -3.672 -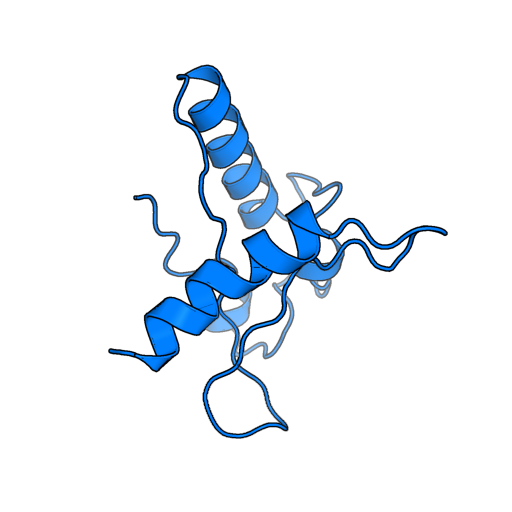9.806 18.771 1.00 83.75 89 LYS A O 1
ATOM 721 N N . ASN A 1 90 ? -1.712 -8.955 19.495 1.00 82.56 90 ASN A N 1
ATOM 722 C CA . ASN A 1 90 ? -1.235 -8.542 18.173 1.00 82.56 90 ASN A CA 1
ATOM 723 C C . ASN A 1 90 ? -0.925 -9.740 17.268 1.00 82.56 90 ASN A C 1
ATOM 725 O O . ASN A 1 90 ? -1.257 -9.729 16.083 1.00 82.56 90 ASN A O 1
ATOM 729 N N . PHE A 1 91 ? -0.354 -10.805 17.833 1.00 83.56 91 PHE A N 1
ATOM 730 C CA . PHE A 1 91 ? -0.104 -12.047 17.104 1.00 83.56 91 PHE A CA 1
ATOM 731 C C . PHE A 1 91 ? -1.396 -12.651 16.530 1.00 83.56 91 PHE A C 1
ATOM 733 O O . PHE A 1 91 ? -1.435 -13.067 15.367 1.00 83.56 91 PHE A O 1
ATOM 740 N N . LEU A 1 92 ? -2.465 -12.699 17.330 1.00 86.44 92 LEU A N 1
ATOM 741 C CA . LEU A 1 92 ? -3.753 -13.228 16.887 1.00 86.44 92 LEU A CA 1
ATOM 742 C C . LEU A 1 92 ? -4.438 -12.284 15.894 1.00 86.44 92 LEU A C 1
ATOM 744 O O . LEU A 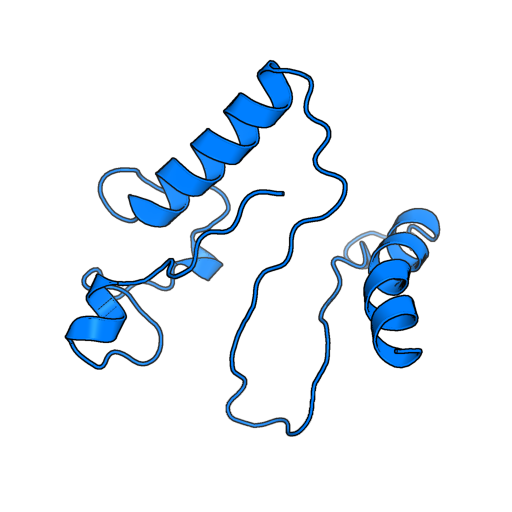1 92 ? -4.915 -12.750 14.858 1.00 86.44 92 LEU A O 1
ATOM 748 N N . SER A 1 93 ? -4.453 -10.973 16.159 1.00 87.50 93 SER A N 1
ATOM 749 C CA . SER A 1 93 ? -5.129 -9.996 15.294 1.00 87.50 93 SER A CA 1
ATOM 750 C C . SER A 1 93 ? -4.546 -9.968 13.878 1.00 87.50 93 SER A C 1
ATOM 752 O O . SER A 1 93 ? -5.304 -9.965 12.906 1.00 87.50 93 SER A O 1
ATOM 754 N N . ALA A 1 94 ? -3.221 -10.069 13.740 1.00 87.06 94 ALA A N 1
ATOM 755 C CA . ALA A 1 94 ? -2.543 -10.115 12.444 1.00 87.06 94 ALA A CA 1
ATOM 756 C C . ALA A 1 94 ? -2.904 -11.355 11.595 1.00 87.06 94 ALA A C 1
ATOM 758 O O . ALA A 1 94 ? -2.733 -11.339 10.375 1.00 87.06 94 ALA A O 1
ATOM 759 N N . ARG A 1 95 ? -3.423 -12.428 12.213 1.00 89.75 95 ARG A N 1
ATOM 760 C CA . ARG A 1 95 ? -3.758 -13.705 11.548 1.00 89.75 95 ARG A CA 1
ATOM 761 C C . ARG A 1 95 ? -5.231 -13.858 11.192 1.00 89.75 95 ARG A C 1
ATOM 763 O O . ARG A 1 95 ? -5.547 -14.722 10.376 1.00 89.75 95 ARG A O 1
ATOM 770 N N . VAL A 1 96 ? -6.119 -13.023 11.738 1.00 90.56 96 VAL A N 1
ATOM 771 C CA . VAL A 1 96 ? -7.567 -13.109 11.475 1.00 90.56 96 VAL A CA 1
ATOM 772 C C . VAL A 1 96 ? -7.865 -12.957 9.984 1.00 90.56 96 VAL A C 1
ATOM 774 O O . VAL A 1 96 ? -8.542 -13.804 9.406 1.00 90.56 96 VAL A O 1
ATOM 777 N N . LEU A 1 97 ? -7.327 -11.915 9.344 1.00 89.38 97 LEU A N 1
ATOM 778 C CA . LEU A 1 97 ? -7.597 -11.646 7.931 1.00 89.38 97 LEU A CA 1
ATOM 779 C C . LEU A 1 97 ? -7.042 -12.750 7.004 1.00 89.38 97 LEU A C 1
ATOM 781 O O . LEU A 1 97 ? -7.831 -13.293 6.230 1.00 89.38 97 LEU A O 1
ATOM 785 N N . PRO A 1 98 ? -5.758 -13.161 7.095 1.00 91.06 98 PRO A N 1
ATOM 786 C CA . PRO A 1 98 ? -5.250 -14.288 6.310 1.00 91.06 98 PRO A CA 1
ATOM 787 C C . PRO A 1 98 ? -6.033 -15.588 6.530 1.00 91.06 98 PRO A C 1
ATOM 789 O O . PRO A 1 98 ? -6.272 -16.331 5.580 1.00 91.06 98 PRO A O 1
ATOM 792 N N . TYR A 1 99 ? -6.464 -15.857 7.768 1.00 91.38 99 TYR A N 1
ATOM 793 C CA . TYR A 1 99 ? -7.270 -17.035 8.079 1.00 91.38 99 TYR A CA 1
ATOM 794 C C . TYR A 1 99 ? -8.624 -17.003 7.366 1.00 91.38 99 TYR A C 1
ATOM 796 O O . TYR A 1 99 ? -8.975 -17.979 6.707 1.00 91.38 99 TYR A O 1
ATOM 804 N N . ILE A 1 100 ? -9.355 -15.885 7.430 1.00 92.12 100 ILE A N 1
ATOM 805 C CA . ILE A 1 100 ? -10.630 -15.721 6.712 1.00 92.12 100 ILE A CA 1
ATOM 806 C C . ILE A 1 100 ? -10.430 -15.922 5.202 1.00 92.12 100 ILE A C 1
ATOM 808 O O . ILE A 1 100 ? -11.177 -16.682 4.591 1.00 92.12 100 ILE A O 1
ATOM 812 N N . MET A 1 101 ? -9.389 -15.321 4.616 1.00 89.44 101 MET A N 1
ATOM 813 C CA . MET A 1 101 ? -9.084 -15.444 3.181 1.00 89.44 101 MET A CA 1
ATOM 814 C C . MET A 1 101 ? -8.730 -16.873 2.743 1.00 89.44 101 MET A C 1
ATOM 816 O O . MET A 1 101 ? -8.880 -17.209 1.577 1.00 89.44 101 MET A O 1
ATOM 820 N N . SER A 1 102 ? -8.246 -17.720 3.654 1.00 90.31 102 SER A N 1
ATOM 821 C CA . SER A 1 102 ? -7.950 -19.132 3.354 1.00 90.31 102 SER A CA 1
ATOM 822 C C . SER A 1 102 ? -9.182 -20.044 3.345 1.00 90.31 102 SER A C 1
ATOM 824 O O . SER A 1 102 ? -9.074 -21.216 2.988 1.00 90.31 102 SER A O 1
ATOM 826 N N . ARG A 1 103 ? -10.335 -19.539 3.801 1.00 89.81 103 ARG A N 1
ATOM 827 C CA . ARG A 1 103 ? -11.593 -20.296 3.920 1.00 89.81 103 ARG A CA 1
ATOM 828 C C . ARG A 1 103 ? -12.597 -19.983 2.810 1.00 89.81 103 ARG A C 1
ATOM 830 O O . ARG A 1 103 ? -13.604 -20.679 2.724 1.00 89.81 103 ARG A O 1
ATOM 837 N N . THR A 1 104 ? -12.341 -18.936 2.032 1.00 74.75 104 THR A N 1
ATOM 838 C CA . THR A 1 104 ? -13.101 -18.537 0.840 1.00 74.75 104 THR A CA 1
ATOM 839 C C . THR A 1 104 ? -12.531 -19.203 -0.397 1.00 74.75 104 THR A C 1
ATOM 841 O O . THR A 1 104 ? -13.333 -19.727 -1.194 1.00 74.75 104 THR A O 1
#

Sequence (104 aa):
FKIVPMLNPDGVIIGNYRCPLTGKDMNRNFRHPRKQTFPTIYHMKQLMQDLQKEQHEILAFCDLHGHSRKSNVFAYGCDGCDGPQPDMKNFLSARVLPYIMSRT

Radius of gyration: 16.12 Å; chains: 1; bounding box: 29×37×42 Å